Protein AF-A0A0G0Q629-F1 (afdb_monomer)

Organism: NCBI:txid1618574

Solvent-accessible surface area (backbone atoms only — not comparable to full-atom values): 7752 Å² total; per-residue (Å²): 130,82,81,83,61,64,72,61,50,54,53,49,47,52,54,44,34,77,73,65,33,69,76,70,65,54,59,75,70,79,74,66,43,74,67,57,52,52,50,51,54,50,52,52,55,53,52,60,59,58,74,66,66,68,80,55,58,44,82,54,96,92,42,78,39,49,57,88,72,63,66,78,81,70,72,50,45,17,76,84,76,69,43,77,60,83,53,78,76,24,51,65,33,36,73,77,68,41,22,38,50,71,53,35,65,76,65,30,63,99,35,51,71,64,45,52,54,53,48,52,62,60,67,71,70,115

pLDDT: mean 80.69, std 12.81, range [42.25, 95.62]

Structure (mmCIF, N/CA/C/O backbone):
data_AF-A0A0G0Q629-F1
#
_entry.id   AF-A0A0G0Q629-F1
#
loop_
_atom_site.group_PDB
_atom_site.id
_atom_site.type_symbol
_atom_site.label_atom_id
_atom_site.label_alt_id
_atom_site.label_comp_id
_atom_site.label_asym_id
_atom_site.label_entity_id
_atom_site.label_seq_id
_atom_site.pdbx_PDB_ins_code
_atom_site.Cartn_x
_atom_site.Cartn_y
_atom_site.Cartn_z
_atom_site.occupancy
_atom_site.B_iso_or_e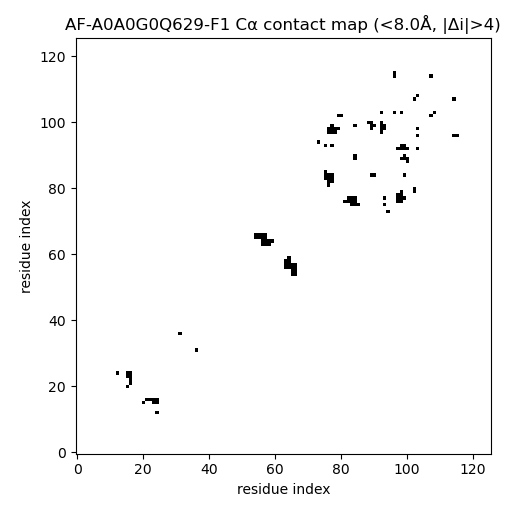quiv
_atom_site.auth_seq_id
_atom_site.auth_comp_id
_atom_site.auth_asym_id
_atom_site.auth_atom_id
_atom_site.pdbx_PDB_model_num
ATOM 1 N N . MET A 1 1 ? -34.263 6.153 24.370 1.00 50.12 1 MET A N 1
ATOM 2 C CA . MET A 1 1 ? -33.612 4.949 23.813 1.00 50.12 1 MET A CA 1
ATOM 3 C C . MET A 1 1 ? -34.471 3.769 24.216 1.00 50.12 1 MET A C 1
ATOM 5 O O . MET A 1 1 ? -34.843 3.713 25.379 1.00 50.12 1 MET A O 1
ATOM 9 N N . THR A 1 2 ? -34.877 2.921 23.276 1.00 72.44 2 THR A N 1
ATOM 10 C CA . THR A 1 2 ? -35.620 1.691 23.589 1.00 72.44 2 THR A CA 1
ATOM 11 C C . THR A 1 2 ? -34.723 0.751 24.381 1.00 72.44 2 THR A C 1
ATOM 13 O O . THR A 1 2 ? -33.539 0.634 24.060 1.00 72.44 2 THR A O 1
ATOM 16 N N . GLU A 1 3 ? -35.268 0.117 25.413 1.00 79.38 3 GLU A N 1
ATOM 17 C CA . GLU A 1 3 ? -34.528 -0.856 26.212 1.00 79.38 3 GLU A CA 1
ATOM 18 C C . GLU A 1 3 ? -34.014 -1.995 25.314 1.00 79.38 3 GLU A C 1
ATOM 20 O O . GLU A 1 3 ? -34.743 -2.454 24.426 1.00 79.38 3 GLU A O 1
ATOM 25 N N . PRO A 1 4 ? -32.750 -2.418 25.477 1.00 78.56 4 PRO A N 1
ATOM 26 C CA . PRO A 1 4 ? -32.212 -3.530 24.714 1.00 78.56 4 PRO A CA 1
ATOM 27 C C . PRO A 1 4 ? -32.903 -4.834 25.127 1.00 78.56 4 PRO A C 1
ATOM 29 O O . PRO A 1 4 ? -32.994 -5.171 26.303 1.00 78.56 4 PRO A O 1
ATOM 32 N N . ASP A 1 5 ? -33.378 -5.573 24.129 1.00 90.38 5 ASP A N 1
ATOM 33 C CA . ASP A 1 5 ? -33.981 -6.892 24.298 1.00 90.38 5 ASP A CA 1
ATOM 34 C C . ASP A 1 5 ? -32.879 -7.950 24.470 1.00 90.38 5 ASP A C 1
ATOM 36 O O . ASP A 1 5 ? -32.214 -8.347 23.505 1.00 90.38 5 ASP A O 1
ATOM 40 N N . TRP A 1 6 ? -32.680 -8.388 25.713 1.00 88.38 6 TRP A N 1
ATOM 41 C CA . TRP A 1 6 ? -31.651 -9.357 26.090 1.00 88.38 6 TRP A CA 1
ATOM 42 C C . TRP A 1 6 ? -31.826 -10.720 25.406 1.00 88.38 6 TRP A C 1
ATOM 44 O O . TRP A 1 6 ? -30.829 -11.351 25.046 1.00 88.38 6 TRP A O 1
ATOM 54 N N . ASP A 1 7 ? -33.065 -11.144 25.129 1.00 92.31 7 ASP A N 1
ATOM 55 C CA . ASP A 1 7 ? -33.341 -12.434 24.485 1.00 92.31 7 ASP A CA 1
ATOM 56 C C . ASP A 1 7 ? -32.889 -12.441 23.021 1.00 92.31 7 ASP A C 1
ATOM 58 O O . ASP A 1 7 ? -32.423 -13.461 22.498 1.00 92.31 7 ASP A O 1
ATOM 62 N N . LYS A 1 8 ? -33.010 -11.300 22.333 1.00 90.19 8 LYS A N 1
ATOM 63 C CA . LYS A 1 8 ? -32.506 -11.150 20.960 1.00 90.19 8 LYS A CA 1
ATOM 64 C C . LYS A 1 8 ? -30.981 -11.160 20.910 1.00 90.19 8 LYS A C 1
ATOM 66 O O . LYS A 1 8 ? -30.421 -11.766 19.996 1.00 90.19 8 LYS A O 1
ATOM 71 N N . ILE A 1 9 ? -30.323 -10.524 21.879 1.00 90.19 9 ILE A N 1
ATOM 72 C CA . ILE A 1 9 ? -28.857 -10.453 21.953 1.00 90.19 9 ILE A CA 1
ATOM 73 C C . ILE A 1 9 ? -28.271 -11.848 22.194 1.00 90.19 9 ILE A C 1
ATOM 75 O O . ILE A 1 9 ? -27.418 -12.285 21.424 1.00 90.19 9 ILE A O 1
ATOM 79 N N . ALA A 1 10 ? -28.805 -12.603 23.158 1.00 91.38 10 ALA A N 1
ATOM 80 C CA . ALA A 1 10 ? -28.335 -13.958 23.451 1.00 91.38 10 ALA A CA 1
ATOM 81 C C . ALA A 1 10 ? -28.495 -14.919 22.254 1.00 91.38 10 ALA A C 1
ATOM 83 O O . ALA A 1 10 ? -27.616 -15.737 21.970 1.00 91.38 10 ALA A O 1
ATOM 84 N N . LYS A 1 11 ? -29.601 -14.805 21.499 1.00 93.94 11 LYS A N 1
ATOM 85 C CA . LYS A 1 11 ? -29.803 -15.575 20.255 1.00 93.94 11 LYS A CA 1
ATOM 86 C C . LYS A 1 11 ? -28.759 -15.234 19.193 1.00 93.94 11 LYS A C 1
ATOM 88 O O . LYS A 1 11 ? -28.281 -16.133 18.502 1.00 93.94 11 LYS A O 1
ATOM 93 N N . LEU A 1 12 ? -28.421 -13.953 19.059 1.00 91.94 12 LEU A N 1
ATOM 94 C CA . LEU A 1 12 ? -27.418 -13.481 18.111 1.00 91.94 12 LEU A CA 1
ATOM 95 C C . LEU A 1 12 ? -26.023 -13.997 18.484 1.00 91.94 12 LEU A C 1
ATOM 97 O O . LEU A 1 12 ? -25.340 -14.552 17.627 1.00 91.94 12 LEU A O 1
ATOM 101 N N . GLU A 1 13 ? -25.627 -13.871 19.752 1.00 90.44 13 GLU A N 1
ATOM 102 C CA . GLU A 1 13 ? -24.339 -14.365 20.254 1.00 90.44 13 GLU A CA 1
ATOM 103 C C . GLU A 1 13 ? -24.196 -15.868 20.010 1.00 90.44 13 GLU A C 1
ATOM 105 O O . GLU A 1 13 ? -23.195 -16.302 19.443 1.00 90.44 13 GLU A O 1
ATOM 110 N N . LYS A 1 14 ? -25.234 -16.660 20.307 1.00 93.50 14 LYS A N 1
ATOM 111 C CA . LYS A 1 14 ? -25.237 -18.101 20.022 1.00 93.50 14 LYS A CA 1
ATOM 112 C C . LYS A 1 14 ? -25.054 -18.407 18.530 1.00 93.50 14 LYS A C 1
ATOM 114 O O . LYS A 1 14 ? -24.231 -19.246 18.174 1.00 93.50 14 LYS A O 1
ATOM 119 N N . ALA A 1 15 ? -25.768 -17.702 17.651 1.00 93.81 15 ALA A N 1
ATOM 120 C CA . ALA A 1 15 ? -25.640 -17.889 16.204 1.00 93.81 15 ALA A CA 1
ATOM 121 C C . ALA A 1 15 ? -24.252 -17.475 15.672 1.00 93.81 15 ALA A C 1
ATOM 123 O O . ALA A 1 15 ? -23.730 -18.096 14.743 1.00 93.81 15 ALA A O 1
ATOM 124 N N . ILE A 1 16 ? -23.643 -16.435 16.251 1.00 91.56 16 ILE A N 1
ATOM 125 C CA . ILE A 1 16 ? -22.278 -15.996 15.928 1.00 91.56 16 ILE A CA 1
ATOM 126 C C . ILE A 1 16 ? -21.259 -17.037 16.407 1.00 91.56 16 ILE A C 1
ATOM 128 O O . ILE A 1 16 ? -20.341 -17.359 15.654 1.00 91.56 16 ILE A O 1
ATOM 132 N N . MET A 1 17 ? -21.458 -17.615 17.597 1.00 93.44 17 MET A N 1
ATOM 133 C CA . MET A 1 17 ? -20.633 -18.704 18.132 1.00 93.44 17 MET A CA 1
ATOM 134 C C . MET A 1 17 ? -20.581 -19.896 17.184 1.00 93.44 17 MET A C 1
ATOM 136 O O . MET A 1 17 ? -19.504 -20.386 16.856 1.00 93.44 17 MET A O 1
ATOM 140 N N . GLU A 1 18 ? -21.752 -20.339 16.726 1.00 93.00 18 GLU A N 1
ATOM 141 C CA . GLU A 1 18 ? -21.898 -21.515 15.867 1.00 93.00 18 GLU A CA 1
ATOM 142 C C . GLU A 1 18 ? -21.264 -21.300 14.482 1.00 93.00 18 GLU A C 1
ATOM 144 O O . GLU A 1 18 ? -20.732 -22.243 13.901 1.00 93.00 18 GLU A O 1
ATOM 149 N N . LYS A 1 19 ? -21.278 -20.066 13.953 1.00 95.31 19 LYS A N 1
ATOM 150 C CA . LYS A 1 19 ? -20.720 -19.744 12.626 1.00 95.31 19 LYS A CA 1
ATOM 151 C C . LYS A 1 19 ? -19.237 -19.377 12.627 1.00 95.31 19 LYS A C 1
ATOM 153 O O . LYS A 1 19 ? -18.531 -19.734 11.688 1.00 95.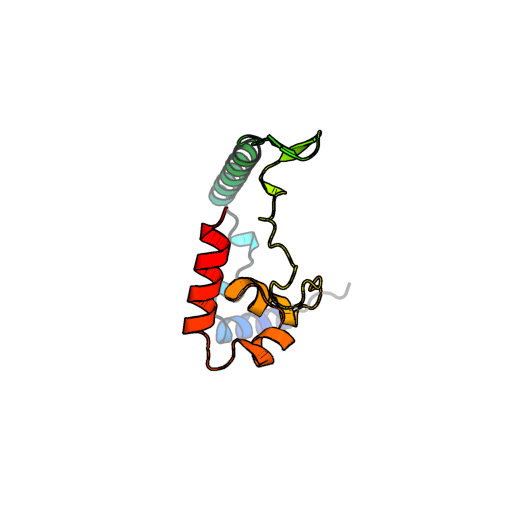31 19 LYS A O 1
ATOM 158 N N . TYR A 1 20 ? -18.786 -18.614 13.621 1.00 91.38 20 TYR A N 1
ATOM 159 C CA . TYR A 1 20 ? -17.478 -17.941 13.617 1.00 91.38 20 TYR A CA 1
ATOM 160 C C . TYR A 1 20 ? -16.588 -18.324 14.810 1.00 91.38 20 TYR A C 1
ATOM 162 O O . TYR A 1 20 ? -15.433 -17.898 14.877 1.00 91.38 20 TYR A O 1
ATOM 170 N N . GLY A 1 21 ? -17.096 -19.151 15.725 1.00 91.31 21 GLY A N 1
ATOM 171 C CA . GLY A 1 21 ? -16.384 -19.610 16.912 1.00 91.31 21 GLY A CA 1
ATOM 172 C C . GLY A 1 21 ? -16.408 -18.613 18.072 1.00 91.31 21 GLY A C 1
ATOM 173 O O . GLY A 1 21 ? -16.846 -17.469 17.956 1.00 91.31 21 GLY A O 1
ATOM 174 N N . GLU A 1 22 ? -15.898 -19.056 19.221 1.00 86.31 22 GLU A N 1
ATOM 175 C CA . GLU A 1 22 ? -15.983 -18.327 20.496 1.00 86.31 22 GLU A CA 1
ATOM 176 C C . GLU A 1 22 ? -15.295 -16.956 20.460 1.00 86.31 22 GLU A C 1
ATOM 178 O O . GLU A 1 22 ? -15.796 -15.993 21.035 1.00 86.31 22 GLU A O 1
ATOM 183 N N . ARG A 1 23 ? -14.188 -16.822 19.712 1.00 86.12 23 ARG A N 1
ATOM 184 C CA . ARG A 1 23 ? -13.444 -15.555 19.583 1.00 86.12 23 ARG A CA 1
ATOM 185 C C . ARG A 1 23 ? -14.284 -14.406 19.021 1.00 86.12 23 ARG A C 1
ATOM 187 O O . ARG A 1 23 ? -13.972 -13.258 19.314 1.00 86.12 23 ARG A O 1
ATOM 194 N N . ALA A 1 24 ? -15.313 -14.701 18.226 1.00 87.56 24 ALA A N 1
ATOM 195 C CA . ALA A 1 24 ? -16.138 -13.692 17.565 1.00 87.56 24 ALA A CA 1
ATOM 196 C C . ALA A 1 24 ? -17.155 -13.012 18.501 1.00 87.56 24 ALA A C 1
ATOM 198 O O . ALA A 1 24 ? -17.657 -11.942 18.169 1.00 87.56 24 ALA A O 1
ATOM 199 N N . ILE A 1 25 ? -17.449 -13.616 19.657 1.00 88.56 25 ILE A N 1
ATOM 200 C CA . ILE A 1 25 ? -18.359 -13.054 20.672 1.00 88.56 25 ILE A CA 1
ATOM 201 C C . ILE A 1 25 ? -17.584 -12.267 21.731 1.00 88.56 25 ILE A C 1
ATOM 203 O O . ILE A 1 25 ? -18.137 -11.382 22.381 1.00 88.56 25 ILE A O 1
ATOM 207 N N . ILE A 1 26 ? -16.298 -12.583 21.923 1.00 88.75 26 ILE A N 1
ATOM 208 C CA . ILE A 1 26 ? -15.470 -11.943 22.945 1.00 88.75 26 ILE A CA 1
ATOM 209 C C . ILE A 1 26 ? -15.427 -10.437 22.694 1.00 88.75 26 ILE A C 1
ATOM 211 O O . ILE A 1 26 ? -15.066 -9.973 21.613 1.00 88.75 26 ILE A O 1
ATOM 215 N N . ASN A 1 27 ? -15.745 -9.664 23.732 1.00 87.62 27 ASN A N 1
ATOM 216 C CA . ASN A 1 27 ? -15.600 -8.220 23.699 1.00 87.62 27 ASN A CA 1
ATOM 217 C C . ASN A 1 27 ? -14.115 -7.866 23.488 1.00 87.62 27 ASN A C 1
ATOM 219 O O . ASN A 1 27 ? -13.295 -8.190 24.344 1.00 87.62 27 ASN A O 1
ATOM 223 N N . PRO A 1 28 ? -13.730 -7.146 22.420 1.00 83.94 28 PRO A N 1
AT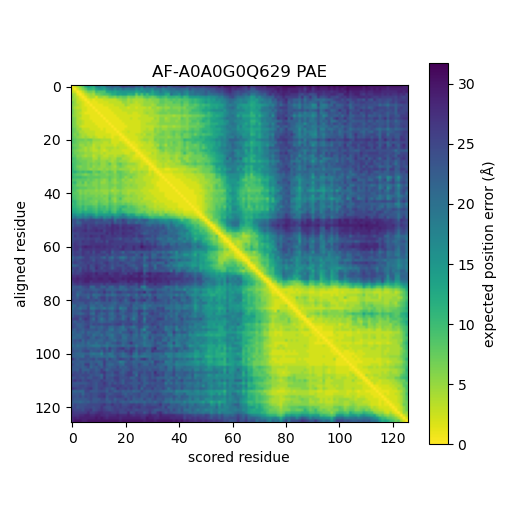OM 224 C CA . PRO A 1 28 ? -12.328 -6.800 22.184 1.00 83.94 28 PRO A CA 1
ATOM 225 C C . PRO A 1 28 ? -11.672 -6.065 23.361 1.00 83.94 28 PRO A C 1
ATOM 227 O O . PRO A 1 28 ? -10.473 -6.216 23.592 1.00 83.94 28 PRO A O 1
ATOM 230 N N . LYS A 1 29 ? -12.462 -5.317 24.148 1.00 84.50 29 LYS A N 1
ATOM 231 C CA . LYS A 1 29 ? -11.985 -4.637 25.359 1.00 84.50 29 LYS A CA 1
ATOM 232 C C . LYS A 1 29 ? -11.630 -5.600 26.488 1.00 84.50 29 LYS A C 1
ATOM 234 O O . LYS A 1 29 ? -10.737 -5.287 27.263 1.00 84.50 29 LYS A O 1
ATOM 239 N N . SER A 1 30 ? -12.284 -6.760 26.591 1.00 86.56 30 SER A N 1
ATOM 240 C CA . SER A 1 30 ? -11.986 -7.726 27.659 1.00 86.56 30 SER A CA 1
ATOM 241 C C . SER A 1 30 ? -10.623 -8.392 27.485 1.00 86.56 30 SER A C 1
ATOM 243 O O . SER A 1 30 ? -10.110 -8.987 28.421 1.00 86.56 30 SER A O 1
ATOM 245 N N . LEU A 1 31 ? -10.035 -8.308 26.288 1.00 86.31 31 LEU A N 1
ATOM 246 C CA . LEU A 1 31 ? -8.693 -8.808 26.000 1.00 86.31 31 LEU A CA 1
ATOM 247 C C . LEU A 1 31 ? -7.595 -7.779 26.303 1.00 86.31 31 LEU A C 1
ATOM 249 O O . LEU A 1 31 ? -6.423 -8.089 26.068 1.00 86.31 31 LEU A O 1
ATOM 253 N N . TRP A 1 32 ? -7.950 -6.570 26.752 1.00 89.81 32 TRP A N 1
ATOM 254 C CA . TRP A 1 32 ? -7.012 -5.506 27.096 1.00 89.81 32 TRP A CA 1
ATOM 255 C C . TRP A 1 32 ? -6.587 -5.622 28.564 1.00 89.81 32 TRP A C 1
ATOM 257 O O . TRP A 1 32 ? -7.279 -5.158 29.465 1.00 89.81 32 TRP A O 1
ATOM 267 N N . ASN A 1 33 ? -5.443 -6.268 28.784 1.00 91.50 33 ASN A N 1
ATOM 268 C CA . ASN A 1 33 ? -4.845 -6.450 30.105 1.00 91.50 33 ASN A CA 1
ATOM 269 C C . ASN A 1 33 ? -3.746 -5.406 30.344 1.00 91.50 33 ASN A C 1
ATOM 271 O O . ASN A 1 33 ? -3.162 -4.888 29.391 1.00 91.50 33 ASN A O 1
ATOM 275 N N . GLU A 1 34 ? -3.380 -5.185 31.607 1.00 92.56 34 GLU A N 1
ATOM 276 C CA . GLU A 1 34 ? -2.307 -4.252 31.992 1.00 92.56 34 GLU A CA 1
ATOM 277 C C . GLU A 1 34 ? -0.961 -4.550 31.305 1.00 92.56 34 GLU A C 1
ATOM 279 O O . GLU A 1 34 ? -0.190 -3.641 31.007 1.00 92.56 34 GLU A O 1
ATOM 284 N N . GLU A 1 35 ? -0.666 -5.822 31.028 1.00 92.62 35 GLU A N 1
ATOM 285 C CA . GLU A 1 35 ? 0.542 -6.234 30.302 1.00 92.62 35 GLU A CA 1
ATOM 286 C C . GLU A 1 35 ? 0.536 -5.734 28.852 1.00 92.62 35 GLU A C 1
ATOM 288 O O . GLU A 1 35 ? 1.508 -5.126 28.407 1.00 92.62 35 GLU A O 1
ATOM 293 N N . LYS A 1 36 ? -0.589 -5.897 28.141 1.00 91.44 36 LYS A N 1
ATOM 294 C CA . LYS A 1 36 ? -0.748 -5.392 26.767 1.00 91.44 36 LYS A CA 1
ATOM 295 C C . LYS A 1 36 ? -0.721 -3.875 26.717 1.00 91.44 36 LYS A C 1
ATOM 297 O O . LYS A 1 36 ? -0.205 -3.303 25.762 1.00 91.44 36 LYS A O 1
ATOM 302 N N . GLU A 1 37 ? -1.248 -3.221 27.748 1.00 93.06 37 GLU A N 1
ATOM 303 C CA . GLU A 1 37 ? -1.167 -1.771 27.865 1.00 93.06 37 GLU A CA 1
ATOM 304 C C . GLU A 1 37 ? 0.285 -1.302 28.005 1.00 93.06 37 GLU A C 1
ATOM 306 O O . GLU A 1 37 ? 0.716 -0.398 27.288 1.00 93.06 37 GLU A O 1
ATOM 311 N N . LYS A 1 38 ? 1.077 -1.963 28.858 1.00 95.62 38 LYS A N 1
ATOM 312 C CA . LYS A 1 38 ? 2.514 -1.681 28.994 1.00 95.62 38 LYS A CA 1
ATOM 313 C C . LYS A 1 38 ? 3.269 -1.927 27.687 1.00 95.62 38 LYS A C 1
ATOM 315 O O . LYS A 1 38 ? 4.083 -1.091 27.295 1.00 95.62 38 LYS A O 1
ATOM 320 N N . GLU A 1 39 ? 2.993 -3.031 26.993 1.00 95.06 39 GLU A N 1
ATOM 321 C CA . GLU A 1 39 ? 3.583 -3.322 25.680 1.00 95.06 39 GLU A CA 1
ATOM 322 C C . GLU A 1 39 ? 3.235 -2.252 24.645 1.00 95.06 39 GLU A C 1
ATOM 324 O O . GLU A 1 39 ? 4.122 -1.752 23.954 1.00 95.06 39 GLU A O 1
ATOM 329 N N . TYR A 1 40 ? 1.967 -1.850 24.574 1.00 92.31 40 TYR A N 1
ATOM 330 C CA . TYR A 1 40 ? 1.505 -0.803 23.670 1.00 92.31 40 TYR A CA 1
ATOM 331 C C . TYR A 1 40 ? 2.202 0.538 23.940 1.00 92.31 40 TYR A C 1
ATOM 333 O O . TYR A 1 40 ? 2.703 1.184 23.017 1.00 92.31 40 TYR A O 1
ATOM 341 N N . LEU A 1 41 ? 2.326 0.933 25.210 1.00 95.12 41 LEU A N 1
ATOM 342 C CA . LEU A 1 41 ? 3.059 2.142 25.595 1.00 95.12 41 LEU A CA 1
ATOM 343 C C . LEU A 1 41 ? 4.544 2.063 25.214 1.00 95.12 41 LEU A C 1
ATOM 345 O O . LEU A 1 41 ? 5.124 3.064 24.786 1.00 95.12 41 LEU A O 1
ATOM 349 N N . ASN A 1 42 ? 5.163 0.889 25.336 1.00 94.00 42 ASN A N 1
ATOM 350 C CA . ASN A 1 42 ? 6.546 0.679 24.910 1.00 94.00 42 ASN A CA 1
ATOM 351 C C . ASN A 1 42 ? 6.695 0.774 23.383 1.00 94.00 42 ASN A C 1
ATOM 353 O O . ASN A 1 42 ? 7.644 1.400 22.911 1.00 94.00 42 ASN A O 1
ATOM 357 N N . GLN A 1 43 ? 5.747 0.231 22.613 1.00 91.50 43 GLN A N 1
ATOM 358 C CA . GLN A 1 43 ? 5.723 0.354 21.150 1.00 91.50 43 GLN A CA 1
ATOM 359 C C . GLN A 1 43 ? 5.607 1.818 20.707 1.00 91.50 43 GLN A C 1
ATOM 361 O O . GLN A 1 43 ? 6.353 2.251 19.829 1.00 91.50 43 GLN A O 1
ATOM 366 N N . ILE A 1 44 ? 4.739 2.606 21.351 1.00 90.50 44 ILE A N 1
ATOM 367 C CA . ILE A 1 44 ? 4.619 4.046 21.070 1.00 90.50 44 ILE A CA 1
ATOM 368 C C . ILE A 1 44 ? 5.943 4.768 21.341 1.00 90.50 44 ILE A C 1
ATOM 370 O O . ILE A 1 44 ? 6.395 5.554 20.508 1.00 90.50 44 ILE A O 1
ATOM 374 N N . LYS A 1 45 ? 6.586 4.497 22.484 1.00 91.12 45 LYS A N 1
ATOM 375 C CA . LYS A 1 45 ? 7.884 5.103 22.826 1.00 91.12 45 LYS A CA 1
ATOM 376 C C . LYS A 1 45 ?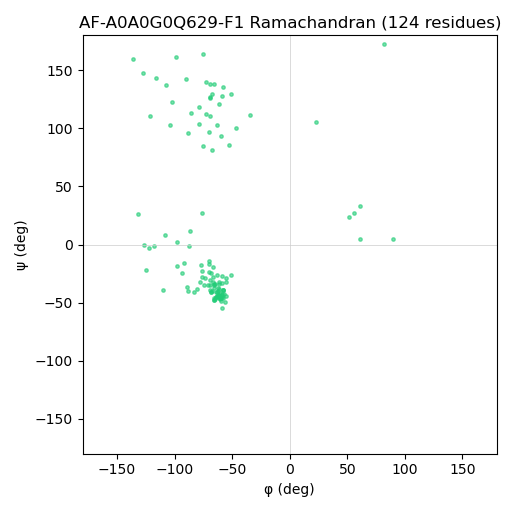 8.963 4.745 21.800 1.00 91.12 45 LYS A C 1
ATOM 378 O O . LYS A 1 45 ? 9.721 5.620 21.392 1.00 91.12 45 LYS A O 1
ATOM 383 N N . ALA A 1 46 ? 9.007 3.492 21.350 1.00 87.19 46 ALA A N 1
ATOM 384 C CA . ALA A 1 46 ? 9.952 3.044 20.329 1.00 87.19 46 ALA A CA 1
ATOM 385 C C . ALA A 1 46 ? 9.726 3.741 18.974 1.00 87.19 46 ALA A C 1
ATOM 387 O O . ALA A 1 46 ? 10.680 4.240 18.378 1.00 87.19 46 ALA A O 1
ATOM 388 N N . LEU A 1 47 ? 8.471 3.845 18.522 1.00 82.88 47 LEU A N 1
ATOM 389 C CA . LEU A 1 47 ? 8.113 4.544 17.280 1.00 82.88 47 LEU A CA 1
ATOM 390 C C . LEU A 1 47 ? 8.422 6.043 17.342 1.00 82.88 47 LEU A C 1
ATOM 392 O O . LEU A 1 47 ? 8.926 6.614 16.375 1.00 82.88 47 LEU A O 1
ATOM 396 N N . SER A 1 48 ? 8.153 6.680 18.485 1.00 77.69 48 SER A N 1
ATOM 397 C CA . SER A 1 48 ? 8.501 8.085 18.708 1.00 77.69 48 SER A CA 1
ATOM 398 C C . SER A 1 48 ? 10.000 8.316 18.524 1.00 77.69 48 SER A C 1
ATOM 400 O O . SER A 1 48 ? 10.393 9.284 17.878 1.00 77.69 48 SER A O 1
ATOM 402 N N . ASN A 1 49 ? 10.834 7.410 19.036 1.00 71.00 49 ASN A N 1
ATOM 403 C CA . ASN A 1 49 ? 12.285 7.521 18.911 1.00 71.00 49 ASN A CA 1
ATOM 404 C C . ASN A 1 49 ? 12.775 7.273 17.471 1.00 71.00 49 ASN A C 1
ATOM 406 O O . ASN A 1 49 ? 13.684 7.964 17.031 1.00 71.00 49 ASN A O 1
ATOM 410 N N . GLN A 1 50 ? 12.135 6.378 16.705 1.00 65.38 50 GLN A N 1
ATOM 411 C CA . GLN A 1 50 ? 12.459 6.136 15.284 1.00 65.38 50 GLN A CA 1
ATOM 412 C C . GLN A 1 50 ? 12.113 7.307 14.352 1.00 65.38 50 GLN A C 1
ATOM 414 O O . GLN A 1 50 ? 12.681 7.444 13.271 1.00 65.38 50 GLN A O 1
ATOM 419 N N . SER A 1 51 ? 11.164 8.168 14.728 1.00 57.59 51 SER A N 1
ATOM 420 C CA . SER A 1 51 ? 10.770 9.304 13.881 1.00 57.59 51 SER A CA 1
ATOM 421 C C . SER A 1 51 ? 11.832 10.410 13.786 1.00 57.59 51 SER A C 1
ATOM 423 O O . SER A 1 51 ? 11.755 11.244 12.883 1.00 57.59 51 SER A O 1
ATOM 425 N N . PHE A 1 52 ? 12.830 10.383 14.676 1.00 52.72 52 PHE A N 1
ATOM 426 C CA . PHE A 1 52 ? 13.938 11.337 14.724 1.00 52.72 52 PHE A CA 1
ATOM 427 C C . PHE A 1 52 ? 15.222 10.829 14.053 1.00 52.72 52 PHE A C 1
ATOM 429 O O . PHE A 1 52 ? 16.221 11.550 14.068 1.00 52.72 52 PHE A O 1
ATOM 436 N N . ASP A 1 53 ? 15.200 9.628 13.461 1.00 51.91 53 ASP A N 1
ATOM 437 C CA . ASP A 1 53 ? 16.318 9.112 12.673 1.00 51.91 53 ASP A CA 1
ATOM 438 C C . ASP A 1 53 ? 16.535 10.018 11.451 1.00 51.91 53 ASP A C 1
ATOM 440 O O . ASP A 1 53 ? 15.757 10.029 10.492 1.00 51.91 53 ASP A O 1
ATOM 444 N N . GLU A 1 54 ? 17.578 10.838 11.591 1.00 56.12 54 GLU A N 1
ATOM 445 C CA . GLU A 1 54 ? 18.283 11.679 10.631 1.00 56.12 54 GLU A CA 1
ATOM 446 C C . GLU A 1 54 ? 17.500 12.074 9.379 1.00 56.12 54 GLU A C 1
ATOM 448 O O . GLU A 1 54 ? 17.364 11.338 8.393 1.00 56.12 54 GLU A O 1
ATOM 453 N N . TYR A 1 55 ? 17.088 13.340 9.384 1.00 56.34 55 TYR A N 1
ATOM 454 C CA . TYR A 1 55 ? 16.872 14.138 8.188 1.00 56.34 55 TYR A CA 1
ATOM 455 C C . TYR A 1 55 ? 18.148 14.073 7.336 1.00 56.34 55 TYR A C 1
ATOM 457 O O . TYR A 1 55 ? 19.032 14.919 7.427 1.00 56.34 55 TYR A O 1
ATOM 465 N N . ASN A 1 56 ? 18.255 13.039 6.508 1.00 57.41 56 ASN A N 1
ATOM 466 C CA . ASN A 1 56 ? 19.190 12.989 5.402 1.00 57.41 56 ASN A CA 1
ATOM 467 C C . ASN A 1 56 ? 18.695 14.048 4.409 1.00 57.41 56 ASN A C 1
ATOM 469 O O . ASN A 1 56 ? 17.874 13.769 3.530 1.00 57.41 56 ASN A O 1
ATOM 473 N N . LEU A 1 57 ? 19.058 15.298 4.696 1.00 64.38 57 LEU A N 1
ATOM 474 C CA . LEU A 1 57 ? 18.731 16.479 3.920 1.00 64.38 57 LEU A CA 1
ATOM 475 C C . LEU A 1 57 ? 19.681 16.497 2.731 1.00 64.38 57 LEU A C 1
ATOM 477 O O . LEU A 1 57 ? 20.895 16.543 2.905 1.00 64.38 57 LEU A O 1
ATOM 481 N N . VAL A 1 58 ? 19.122 16.431 1.533 1.00 64.19 58 VAL A N 1
ATOM 482 C CA . VAL A 1 58 ? 19.876 16.558 0.289 1.00 64.19 58 VAL A CA 1
ATOM 483 C C . VAL A 1 58 ? 19.554 17.919 -0.309 1.00 64.19 58 VAL A C 1
ATOM 485 O O . VAL A 1 58 ? 18.401 18.362 -0.298 1.00 64.19 58 VAL A O 1
ATOM 488 N N . GLU A 1 59 ? 20.581 18.607 -0.800 1.00 62.62 59 GLU A N 1
ATOM 489 C CA . GLU A 1 59 ? 20.415 19.865 -1.521 1.00 62.62 59 GLU A CA 1
ATOM 490 C C . GLU A 1 59 ? 19.837 19.588 -2.912 1.00 62.62 59 GLU A C 1
ATOM 492 O O . GLU A 1 59 ? 20.488 18.993 -3.770 1.00 62.62 59 GLU A O 1
ATOM 497 N N . GLY A 1 60 ? 18.598 20.027 -3.138 1.00 60.94 60 GLY A N 1
ATOM 498 C CA . GLY A 1 60 ? 17.937 19.990 -4.440 1.00 60.94 60 GLY A CA 1
ATOM 499 C C . GLY A 1 60 ? 17.538 21.401 -4.854 1.00 60.94 60 GLY A C 1
ATOM 500 O O . GLY A 1 60 ? 16.661 22.002 -4.239 1.00 60.94 60 GLY A O 1
ATOM 501 N N . GLY A 1 61 ? 18.186 21.957 -5.883 1.00 61.00 61 GLY A N 1
ATOM 502 C CA . GLY A 1 61 ? 17.789 23.245 -6.470 1.00 61.00 61 GLY A CA 1
ATOM 503 C C . GLY A 1 61 ? 17.844 24.449 -5.515 1.00 61.00 61 GLY A C 1
ATOM 504 O O . GLY A 1 61 ? 17.010 25.342 -5.628 1.00 61.00 61 GLY A O 1
ATOM 505 N N . GLY A 1 62 ? 18.794 24.472 -4.570 1.00 70.25 62 GLY A N 1
ATOM 506 C CA . GLY A 1 62 ? 18.995 25.583 -3.624 1.00 70.25 62 GLY A CA 1
ATOM 507 C C . GLY A 1 62 ? 18.209 25.486 -2.309 1.00 70.25 62 GLY A C 1
ATOM 508 O O . GLY A 1 62 ? 18.281 26.407 -1.498 1.00 70.25 62 GLY A O 1
ATOM 509 N N . PHE A 1 63 ? 17.488 24.384 -2.075 1.00 66.19 63 PHE A N 1
ATOM 510 C CA . PHE A 1 63 ? 16.764 24.117 -0.828 1.00 66.19 63 PHE A CA 1
ATOM 511 C C . PHE A 1 63 ? 17.142 22.740 -0.260 1.00 66.19 63 PHE A C 1
ATOM 513 O O . PHE A 1 63 ? 17.422 21.801 -1.007 1.00 66.19 63 PHE A O 1
ATOM 520 N N . LEU A 1 64 ? 17.134 22.617 1.072 1.00 68.50 64 LEU A N 1
ATOM 521 C CA . LEU A 1 64 ? 17.396 21.363 1.784 1.00 68.50 64 LEU A CA 1
ATOM 522 C C . LEU A 1 64 ? 16.095 20.559 1.899 1.00 68.50 64 LEU A C 1
ATOM 524 O O . LEU A 1 64 ? 15.165 20.973 2.595 1.00 68.50 64 LEU A O 1
ATOM 528 N N . LEU A 1 65 ? 16.022 19.414 1.220 1.00 67.00 65 LEU A N 1
ATOM 529 C CA . LEU A 1 65 ? 14.848 18.537 1.214 1.00 67.00 65 LEU A CA 1
ATOM 530 C C . LEU A 1 65 ? 15.182 17.189 1.850 1.00 67.00 65 LEU A C 1
ATOM 532 O O . LEU A 1 65 ? 16.269 16.652 1.668 1.00 67.00 65 LEU A O 1
ATOM 536 N N . SER A 1 66 ? 14.232 16.607 2.585 1.00 67.19 66 SER A N 1
ATOM 537 C CA . SER A 1 66 ? 14.420 15.269 3.156 1.00 67.19 66 SER A CA 1
ATOM 538 C C . SER A 1 66 ? 14.421 14.195 2.062 1.00 67.19 66 SER A C 1
ATOM 540 O O . SER A 1 66 ? 13.544 14.211 1.194 1.00 67.19 66 SER A O 1
ATOM 542 N N . ASN A 1 67 ? 15.322 13.211 2.159 1.00 62.97 67 ASN A N 1
ATOM 543 C CA . ASN A 1 67 ? 15.427 12.079 1.225 1.00 62.97 67 ASN A CA 1
ATOM 544 C C . ASN A 1 67 ? 14.108 11.327 0.964 1.00 62.97 67 ASN A C 1
ATOM 546 O O . ASN A 1 67 ? 13.912 10.766 -0.108 1.00 62.97 67 ASN A O 1
ATOM 550 N N . LYS A 1 68 ? 13.163 11.363 1.910 1.00 63.88 68 LYS A N 1
ATOM 551 C CA . LYS A 1 68 ? 11.838 10.732 1.784 1.00 63.88 68 LYS A CA 1
ATOM 552 C C . LYS A 1 68 ? 10.949 11.371 0.703 1.00 63.88 68 LYS A C 1
ATOM 554 O O . LYS A 1 68 ? 9.983 10.742 0.282 1.00 63.88 68 LYS A O 1
ATOM 559 N N . LEU A 1 69 ? 11.246 12.601 0.272 1.00 59.72 69 LEU A N 1
ATOM 560 C CA . LEU A 1 69 ? 10.497 13.308 -0.777 1.00 59.72 69 LEU A CA 1
ATOM 561 C C . LEU A 1 69 ? 11.074 13.093 -2.180 1.00 59.72 69 LEU A C 1
ATOM 563 O O . LEU A 1 69 ? 10.367 13.330 -3.159 1.00 59.72 69 LEU A O 1
ATOM 567 N N . PHE A 1 70 ? 12.311 12.601 -2.296 1.00 59.09 70 PHE A N 1
ATOM 568 C CA . PHE A 1 70 ? 12.860 12.168 -3.575 1.00 59.09 70 PHE A CA 1
ATOM 569 C C . PHE A 1 70 ? 12.234 10.817 -3.930 1.00 59.09 70 PHE A C 1
ATOM 571 O O . PHE A 1 70 ? 12.770 9.746 -3.652 1.00 59.09 70 PHE A O 1
ATOM 578 N N . THR A 1 71 ? 11.049 10.856 -4.538 1.00 58.69 71 THR A N 1
ATOM 579 C CA . THR A 1 71 ? 10.589 9.704 -5.316 1.00 58.69 71 THR A CA 1
ATOM 580 C C . THR A 1 71 ? 11.502 9.667 -6.527 1.00 58.69 71 THR A C 1
ATOM 582 O O . THR A 1 71 ? 11.445 10.599 -7.318 1.00 58.69 71 THR A O 1
ATOM 585 N N . SER A 1 72 ? 12.382 8.661 -6.616 1.00 58.31 72 SER A N 1
ATOM 586 C CA . SER A 1 72 ? 13.322 8.472 -7.729 1.00 58.31 72 SER A CA 1
ATOM 587 C C . SER A 1 72 ? 12.676 8.925 -9.032 1.00 58.31 72 SER A C 1
ATOM 589 O O . SER A 1 72 ? 11.681 8.317 -9.442 1.00 58.31 72 SER A O 1
ATOM 591 N N . ASP A 1 73 ? 13.177 10.015 -9.612 1.00 56.47 73 ASP A N 1
ATOM 592 C CA . ASP A 1 73 ? 12.580 10.653 -10.776 1.00 56.47 73 ASP A CA 1
ATOM 593 C C . ASP A 1 73 ? 12.551 9.654 -11.931 1.00 56.47 73 ASP A C 1
ATOM 595 O O . ASP A 1 73 ? 13.505 9.478 -12.692 1.00 56.47 73 ASP A O 1
ATOM 599 N N . ILE A 1 74 ? 11.431 8.951 -12.074 1.00 58.50 74 ILE A N 1
ATOM 600 C CA . ILE A 1 74 ? 11.147 8.233 -13.300 1.00 58.50 74 ILE A CA 1
ATOM 601 C C . ILE A 1 74 ? 10.867 9.347 -14.290 1.00 58.50 74 ILE A C 1
ATOM 603 O O . ILE A 1 74 ? 9.760 9.882 -14.310 1.00 58.50 74 ILE A O 1
ATOM 607 N N . ASN A 1 75 ? 11.884 9.730 -15.065 1.00 68.19 75 ASN A N 1
ATOM 608 C CA . ASN A 1 75 ? 11.735 10.602 -16.221 1.00 68.19 75 ASN A CA 1
ATOM 609 C C . ASN A 1 75 ? 10.544 10.085 -17.037 1.00 68.19 75 ASN A C 1
ATOM 611 O O . ASN A 1 75 ? 10.659 9.096 -17.761 1.00 68.19 75 ASN A O 1
ATOM 615 N N . ARG A 1 76 ? 9.372 10.722 -16.892 1.00 77.31 76 ARG A N 1
ATOM 616 C CA . ARG A 1 76 ? 8.109 10.291 -17.526 1.00 77.31 76 ARG A CA 1
ATOM 617 C C . ARG A 1 76 ? 8.074 10.650 -19.009 1.00 77.31 76 ARG A C 1
ATOM 619 O O . ARG A 1 76 ? 7.016 10.893 -19.580 1.00 77.31 76 ARG A O 1
ATOM 626 N N . ILE A 1 77 ? 9.240 10.745 -19.625 1.00 85.56 77 ILE A N 1
ATOM 627 C CA . ILE A 1 77 ? 9.429 11.130 -21.009 1.00 85.56 77 ILE A CA 1
ATOM 628 C C . ILE A 1 77 ? 9.693 9.839 -21.775 1.00 85.56 77 ILE A C 1
ATOM 630 O O . ILE A 1 77 ? 10.606 9.084 -21.450 1.00 85.56 77 ILE A O 1
ATOM 634 N N . CYS A 1 78 ? 8.869 9.566 -22.780 1.00 86.75 78 CYS A N 1
ATOM 635 C CA . CYS A 1 78 ? 9.062 8.406 -23.642 1.00 86.75 78 CYS A CA 1
ATOM 636 C C . CYS A 1 78 ? 10.309 8.596 -24.514 1.00 86.75 78 CYS A C 1
ATOM 638 O O . CYS A 1 78 ? 10.368 9.561 -25.270 1.00 86.75 78 CYS A O 1
ATOM 640 N N . VAL A 1 79 ? 11.244 7.643 -24.502 1.00 87.12 79 VAL A N 1
ATOM 641 C CA . VAL A 1 79 ? 12.490 7.700 -25.301 1.00 87.12 79 VAL A CA 1
ATOM 642 C C . VAL A 1 79 ? 12.232 7.695 -26.817 1.00 87.12 79 VAL A C 1
ATOM 644 O O . VAL A 1 79 ? 13.040 8.187 -27.599 1.00 87.12 79 VAL A O 1
ATOM 647 N N . SER A 1 80 ? 11.106 7.135 -27.264 1.00 86.38 80 SER A N 1
ATOM 648 C CA . SER A 1 80 ? 10.797 7.012 -28.696 1.00 86.38 80 SER A CA 1
ATOM 649 C C . SER A 1 80 ? 10.186 8.275 -29.293 1.00 86.38 80 SER A C 1
ATOM 651 O O . SER A 1 80 ? 10.486 8.625 -30.429 1.00 86.38 80 SER A O 1
ATOM 653 N N . CYS A 1 81 ? 9.276 8.923 -28.562 1.00 88.06 81 CYS A N 1
ATOM 654 C CA . CYS A 1 81 ? 8.505 10.058 -29.073 1.00 88.06 81 CYS A CA 1
ATOM 655 C C . CYS A 1 81 ? 8.747 11.362 -28.304 1.00 88.06 81 CYS A C 1
ATOM 657 O O . CYS A 1 81 ? 8.152 12.376 -28.663 1.00 88.06 81 CYS A O 1
ATOM 659 N N . ASN A 1 82 ? 9.589 11.341 -27.264 1.00 84.81 82 ASN A N 1
ATOM 660 C CA . ASN A 1 82 ? 9.938 12.464 -26.387 1.00 84.81 82 ASN A CA 1
ATOM 661 C C . ASN A 1 82 ? 8.733 13.209 -25.792 1.00 84.81 82 ASN A C 1
ATOM 663 O O . ASN A 1 82 ? 8.834 14.369 -25.397 1.00 84.81 82 ASN A O 1
ATOM 667 N N . LYS A 1 83 ? 7.576 12.544 -25.706 1.00 86.88 83 LYS A N 1
ATOM 668 C CA . LYS A 1 83 ? 6.370 13.093 -25.083 1.00 86.88 83 LYS A CA 1
ATOM 669 C C . LYS A 1 83 ? 6.333 12.744 -23.603 1.00 86.88 83 LYS A C 1
ATOM 671 O O . LYS A 1 83 ? 6.680 11.629 -23.208 1.00 86.88 83 LYS A O 1
ATOM 676 N N . TYR A 1 84 ? 5.853 13.695 -22.808 1.00 84.44 84 TYR A N 1
ATOM 677 C CA . TYR A 1 84 ? 5.537 13.465 -21.407 1.00 84.44 84 TYR A CA 1
ATOM 678 C C . TYR A 1 84 ? 4.320 12.542 -21.287 1.00 84.44 84 TYR A C 1
ATOM 680 O O . TYR A 1 84 ? 3.269 12.788 -21.882 1.00 84.44 84 TYR A O 1
ATOM 688 N N . CYS A 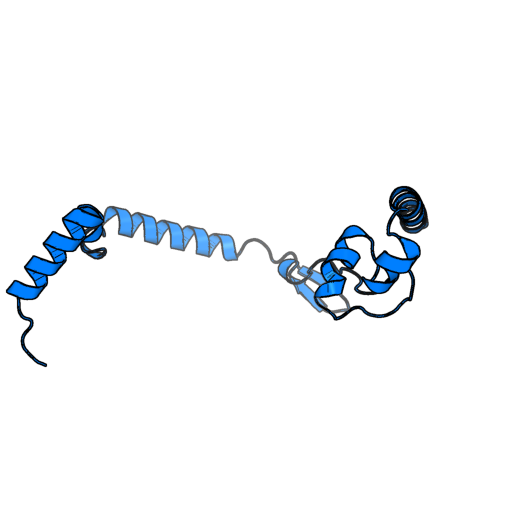1 85 ? 4.471 11.471 -20.521 1.00 79.69 85 CYS A N 1
ATOM 689 C CA . CYS A 1 85 ? 3.483 10.420 -20.361 1.00 79.69 85 CYS A CA 1
ATOM 690 C C . CYS A 1 85 ? 2.792 10.585 -19.004 1.00 79.69 85 CYS A C 1
ATOM 692 O O . CYS A 1 85 ? 3.355 10.269 -17.957 1.00 79.69 85 CYS A O 1
ATOM 694 N N . LEU A 1 86 ? 1.570 11.123 -19.028 1.00 78.62 86 LEU A N 1
ATOM 695 C CA . LEU A 1 86 ? 0.752 11.349 -17.830 1.00 78.62 86 LEU A CA 1
ATOM 696 C C . LEU A 1 86 ? -0.275 10.226 -17.597 1.00 78.62 86 LEU A C 1
ATOM 698 O O . LEU A 1 86 ? -0.807 10.083 -16.495 1.00 78.62 86 LEU A O 1
ATOM 702 N N . ASN A 1 87 ? -0.577 9.427 -18.622 1.00 80.00 87 ASN A N 1
ATOM 703 C CA . ASN A 1 87 ? -1.643 8.436 -18.545 1.00 80.00 87 ASN A CA 1
ATOM 704 C C . ASN A 1 87 ? -1.242 7.247 -17.668 1.00 80.00 87 ASN A C 1
ATOM 706 O O . ASN A 1 87 ? -0.141 6.711 -17.779 1.00 80.00 87 ASN A O 1
ATOM 710 N N . LYS A 1 88 ? -2.188 6.751 -16.859 1.00 78.88 88 LYS A N 1
ATOM 711 C CA . LYS A 1 88 ? -1.966 5.582 -15.988 1.00 78.88 88 LYS A CA 1
ATOM 712 C C . LYS A 1 88 ? -1.559 4.325 -16.765 1.00 78.88 88 LYS A C 1
ATOM 714 O O . LYS A 1 88 ? -0.778 3.535 -16.250 1.00 78.88 88 LYS A O 1
ATOM 719 N N . GLY A 1 89 ? -2.067 4.158 -17.989 1.00 78.56 89 GLY A N 1
ATOM 720 C CA . GLY A 1 89 ? -1.729 3.027 -18.858 1.00 78.56 89 GLY A CA 1
ATOM 721 C C . GLY A 1 89 ? -0.275 3.032 -19.334 1.00 78.56 89 GLY A C 1
ATOM 722 O O . GLY A 1 89 ? 0.302 1.968 -19.524 1.00 78.56 89 GLY A O 1
ATOM 723 N N . ASP A 1 90 ? 0.350 4.208 -19.443 1.00 82.25 90 ASP A N 1
ATOM 724 C CA . ASP A 1 90 ? 1.745 4.325 -19.874 1.00 82.25 90 ASP A CA 1
ATOM 725 C C . ASP A 1 90 ? 2.728 3.942 -18.758 1.00 82.25 90 ASP A C 1
ATOM 727 O O . ASP A 1 90 ? 3.844 3.520 -19.049 1.00 82.25 90 ASP A O 1
ATOM 731 N N . ASN A 1 91 ? 2.320 4.015 -17.484 1.00 82.00 91 ASN A N 1
ATOM 732 C CA . ASN A 1 91 ? 3.204 3.773 -16.337 1.00 82.00 91 ASN A CA 1
ATOM 733 C C . ASN A 1 91 ? 3.861 2.385 -16.355 1.00 82.00 91 ASN A C 1
ATOM 735 O O . ASN A 1 91 ? 5.037 2.263 -16.019 1.00 82.00 91 ASN A O 1
ATOM 739 N N . LEU A 1 92 ? 3.131 1.341 -16.765 1.00 84.06 92 LEU A N 1
ATOM 740 C CA . LEU A 1 92 ? 3.678 -0.017 -16.848 1.00 84.06 92 LEU A CA 1
ATOM 741 C C . LEU A 1 92 ? 4.846 -0.085 -17.847 1.00 84.06 92 LEU A C 1
ATOM 743 O O . LEU A 1 92 ? 5.902 -0.648 -17.553 1.00 84.06 92 LEU A O 1
ATOM 747 N N . TYR A 1 93 ? 4.656 0.520 -19.019 1.00 87.31 93 TYR A N 1
ATOM 748 C CA . TYR A 1 93 ? 5.609 0.485 -20.125 1.00 87.31 93 TYR A CA 1
ATOM 749 C C . TYR A 1 93 ? 6.775 1.453 -19.916 1.00 87.31 93 TYR A C 1
ATOM 751 O O . TYR A 1 93 ? 7.908 1.126 -20.263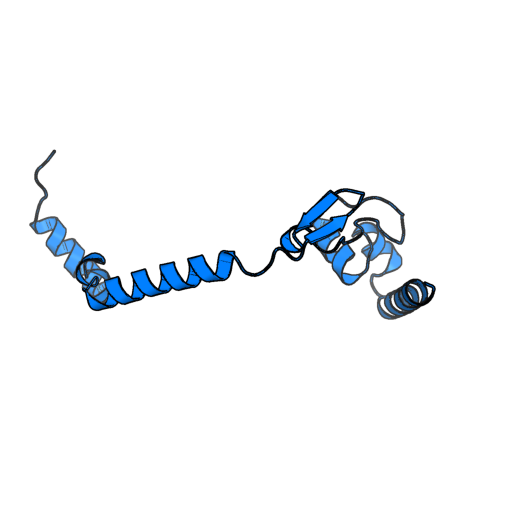 1.00 87.31 93 TYR A O 1
ATOM 759 N N . LEU A 1 94 ? 6.545 2.591 -19.259 1.00 86.81 94 LEU A N 1
ATOM 760 C CA . LEU A 1 94 ? 7.607 3.514 -18.857 1.00 86.81 94 LEU A CA 1
ATOM 761 C C . LEU A 1 94 ? 8.574 2.858 -17.873 1.00 86.81 94 LEU A C 1
ATOM 763 O O . LEU A 1 94 ? 9.785 2.982 -18.044 1.00 86.81 94 LEU A O 1
ATOM 767 N N . ASN A 1 95 ? 8.051 2.122 -16.890 1.00 82.94 95 ASN A N 1
ATOM 768 C CA . ASN A 1 95 ? 8.880 1.477 -15.873 1.00 82.94 95 ASN A CA 1
ATOM 769 C C . ASN A 1 95 ? 9.734 0.344 -16.454 1.00 82.94 95 ASN A C 1
ATOM 771 O O . ASN A 1 95 ? 10.897 0.212 -16.087 1.00 82.94 95 ASN A O 1
ATOM 775 N N . LYS A 1 96 ? 9.176 -0.468 -17.364 1.00 85.44 96 LYS A N 1
ATOM 776 C CA . LYS A 1 96 ? 9.881 -1.634 -17.926 1.00 85.44 96 LYS A CA 1
ATOM 777 C C . LYS A 1 96 ? 10.707 -1.313 -19.177 1.00 85.44 96 LYS A C 1
ATOM 779 O O . LYS A 1 96 ? 11.770 -1.894 -19.366 1.00 85.44 96 LYS A O 1
ATOM 784 N N . PHE A 1 97 ? 10.223 -0.418 -20.037 1.00 86.88 97 PHE A N 1
ATOM 785 C CA . PHE A 1 97 ? 10.764 -0.194 -21.384 1.00 86.88 97 PHE A CA 1
ATOM 786 C C . PHE A 1 97 ? 11.119 1.269 -21.687 1.00 86.88 97 PHE A C 1
ATOM 788 O O . PHE A 1 97 ? 11.574 1.547 -22.799 1.00 86.88 97 PHE A O 1
ATOM 795 N N . ARG A 1 98 ? 10.916 2.200 -20.740 1.00 86.81 98 ARG A N 1
ATOM 796 C CA . ARG A 1 98 ? 11.152 3.651 -20.905 1.00 86.81 98 ARG A CA 1
ATOM 797 C C . ARG A 1 98 ? 10.387 4.273 -22.090 1.00 86.81 98 ARG A C 1
ATOM 799 O O . ARG A 1 98 ? 10.811 5.276 -22.665 1.00 86.81 98 ARG A O 1
ATOM 806 N N . CYS A 1 99 ? 9.247 3.698 -22.475 1.00 88.69 99 CYS A N 1
ATOM 807 C CA . CYS A 1 99 ? 8.418 4.191 -23.577 1.00 88.69 99 CYS A CA 1
ATOM 808 C C . CYS A 1 99 ? 6.920 4.184 -23.227 1.00 88.69 99 CYS A C 1
ATOM 810 O O . CYS A 1 99 ? 6.494 3.508 -22.296 1.00 88.69 99 CYS A O 1
ATOM 812 N N . CYS A 1 100 ? 6.117 4.968 -23.955 1.00 90.69 100 CYS A N 1
ATOM 813 C CA . CYS A 1 100 ? 4.659 4.951 -23.816 1.00 90.69 100 CYS A CA 1
ATOM 814 C C . CYS A 1 100 ? 4.048 3.707 -24.466 1.00 90.69 100 CYS A C 1
ATOM 816 O O . CYS A 1 100 ? 4.672 3.074 -25.323 1.00 90.69 100 CYS A O 1
ATOM 818 N N . PHE A 1 101 ? 2.797 3.403 -24.124 1.00 89.19 101 PHE A N 1
ATOM 819 C CA . PHE A 1 101 ? 2.083 2.235 -24.637 1.00 89.19 101 PHE A CA 1
ATOM 820 C C . PHE A 1 101 ? 2.044 2.186 -26.172 1.00 89.19 101 PHE A C 1
ATOM 822 O O . PHE A 1 101 ? 2.350 1.163 -26.779 1.00 89.19 101 PHE A O 1
ATOM 829 N N . ASN A 1 102 ? 1.763 3.315 -26.823 1.00 89.38 102 ASN A N 1
ATOM 830 C CA . ASN A 1 102 ? 1.703 3.366 -28.286 1.00 89.38 102 ASN A CA 1
ATOM 831 C C . ASN A 1 102 ? 3.053 3.020 -28.929 1.00 89.38 102 ASN A C 1
ATOM 833 O O . ASN A 1 102 ? 3.110 2.321 -29.937 1.00 89.38 102 ASN A O 1
ATOM 837 N N . CYS A 1 103 ? 4.152 3.499 -28.340 1.00 90.00 103 CYS A N 1
ATOM 838 C CA . CYS A 1 103 ? 5.491 3.191 -28.829 1.00 90.00 103 CYS A CA 1
ATOM 839 C C . CYS A 1 103 ? 5.910 1.757 -28.498 1.00 90.00 103 CYS A C 1
ATOM 841 O O . CYS A 1 103 ? 6.674 1.174 -29.266 1.00 90.00 103 CYS A O 1
ATOM 843 N N . TYR A 1 104 ? 5.404 1.185 -27.404 1.00 90.69 104 TYR A N 1
ATOM 844 C CA . TYR A 1 104 ? 5.576 -0.231 -27.103 1.00 90.69 104 TYR A CA 1
ATOM 845 C C . TYR A 1 104 ? 4.997 -1.100 -28.226 1.00 90.69 104 TYR A C 1
ATOM 847 O O . TYR A 1 104 ? 5.739 -1.863 -28.839 1.00 90.69 104 TYR A O 1
ATOM 855 N N . VAL A 1 105 ? 3.727 -0.896 -28.582 1.00 90.50 105 VAL A N 1
ATOM 856 C CA . VAL A 1 105 ? 3.060 -1.647 -29.663 1.00 90.50 105 VAL A CA 1
ATOM 857 C C . VAL A 1 105 ? 3.787 -1.463 -31.003 1.00 90.50 105 VAL A C 1
ATOM 859 O O . VAL A 1 105 ? 4.032 -2.409 -31.741 1.00 90.50 105 VAL A O 1
ATOM 862 N N . GLN A 1 106 ? 4.208 -0.237 -31.326 1.00 88.31 106 GLN A N 1
ATOM 863 C CA . GLN A 1 106 ? 4.828 0.041 -32.626 1.00 88.31 106 GLN A CA 1
ATOM 864 C C . GLN A 1 106 ? 6.264 -0.471 -32.776 1.00 88.31 106 GLN A C 1
ATOM 866 O O . GLN A 1 106 ? 6.668 -0.826 -33.889 1.00 88.31 106 GLN A O 1
ATOM 871 N N . TYR A 1 107 ? 7.064 -0.459 -31.706 1.00 86.88 107 TYR A N 1
ATOM 872 C CA . TYR A 1 107 ? 8.518 -0.649 -31.801 1.00 86.88 107 TYR A CA 1
ATOM 873 C C . TYR A 1 107 ? 9.074 -1.779 -30.930 1.00 86.88 107 TYR A C 1
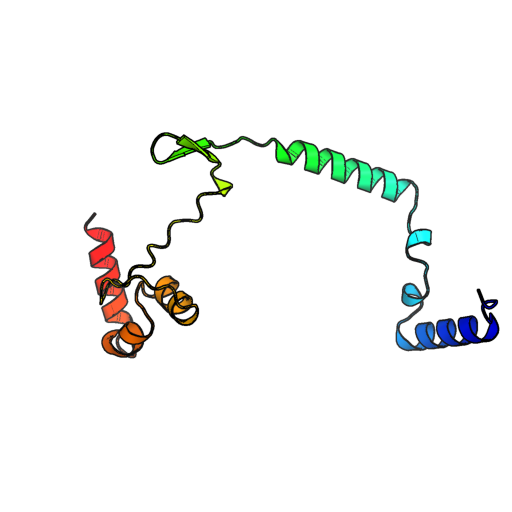ATOM 875 O O . TYR A 1 107 ? 10.163 -2.267 -31.235 1.00 86.88 107 TYR A O 1
ATOM 883 N N . VAL A 1 108 ? 8.364 -2.191 -29.878 1.00 88.38 108 VAL A N 1
ATOM 884 C CA . VAL A 1 108 ? 8.876 -3.108 -28.844 1.00 88.38 108 VAL A CA 1
ATOM 885 C C . VAL A 1 108 ? 8.213 -4.475 -28.909 1.00 88.38 108 VAL A C 1
ATOM 887 O O . VAL A 1 108 ? 8.915 -5.475 -28.760 1.00 88.38 108 VAL A O 1
ATOM 890 N N . GLU A 1 109 ? 6.907 -4.524 -29.174 1.00 88.25 109 GLU A N 1
ATOM 891 C CA . GLU A 1 109 ? 6.169 -5.775 -29.357 1.00 88.25 109 GLU A CA 1
ATOM 892 C C . GLU A 1 109 ? 6.894 -6.658 -30.395 1.00 88.25 109 GLU A C 1
ATOM 894 O O . GLU A 1 109 ? 7.363 -6.180 -31.439 1.00 88.25 109 GLU A O 1
ATOM 899 N N . ASP A 1 110 ? 7.125 -7.917 -30.010 1.00 88.12 110 ASP A N 1
ATOM 900 C CA . ASP A 1 110 ? 7.896 -8.948 -30.727 1.00 88.12 110 ASP A CA 1
ATOM 901 C C . ASP A 1 110 ? 9.388 -8.655 -31.001 1.00 88.12 110 ASP A C 1
ATOM 903 O O . ASP A 1 110 ? 10.081 -9.441 -31.653 1.00 88.12 110 ASP A O 1
ATOM 907 N N . ARG A 1 111 ? 9.938 -7.543 -30.493 1.00 88.94 111 ARG A N 1
ATOM 908 C CA . ARG A 1 111 ? 11.344 -7.120 -30.688 1.00 88.94 111 ARG A CA 1
ATOM 909 C C . ARG A 1 111 ? 12.038 -6.712 -29.386 1.00 88.94 111 ARG A C 1
ATOM 911 O O . ARG A 1 111 ? 13.004 -5.946 -29.403 1.00 88.94 111 ARG A O 1
ATOM 918 N N . GLU A 1 112 ? 11.588 -7.255 -28.258 1.00 87.88 112 GLU A N 1
ATOM 919 C CA . GLU A 1 112 ? 12.036 -6.841 -26.922 1.00 87.88 112 GLU A CA 1
ATOM 920 C C . GLU A 1 112 ? 13.555 -6.972 -26.723 1.00 87.88 112 GLU A C 1
ATOM 922 O O . GLU A 1 112 ? 14.181 -6.078 -26.160 1.00 87.88 112 GLU A O 1
ATOM 927 N N . GLN A 1 113 ? 14.181 -8.036 -27.239 1.00 86.38 113 GLN A N 1
ATOM 928 C CA . GLN A 1 113 ? 15.629 -8.259 -27.097 1.00 86.38 113 GLN A CA 1
ATOM 929 C C . GLN A 1 113 ? 16.455 -7.119 -27.713 1.00 86.38 113 GLN A C 1
ATOM 931 O O . GLN A 1 113 ? 17.309 -6.536 -27.046 1.00 86.38 113 GLN A O 1
ATOM 936 N N . LYS A 1 114 ? 16.126 -6.726 -28.952 1.00 87.62 114 LYS A N 1
ATOM 937 C CA . LYS A 1 114 ? 16.771 -5.598 -29.646 1.00 87.62 114 LYS A CA 1
ATOM 938 C C . LYS A 1 114 ? 16.498 -4.272 -28.940 1.00 87.62 114 LYS A C 1
ATOM 940 O O . LYS A 1 114 ? 17.346 -3.381 -28.933 1.00 87.62 114 LYS A O 1
A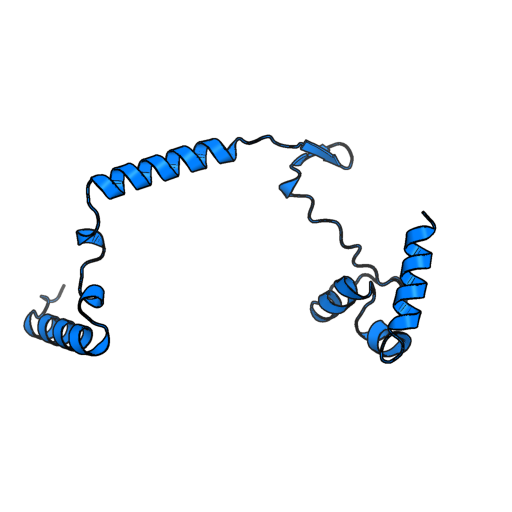TOM 945 N N . TRP A 1 115 ? 15.309 -4.130 -28.354 1.00 90.25 115 TRP A N 1
ATOM 946 C CA . TRP A 1 115 ? 14.947 -2.944 -27.587 1.00 90.25 115 TRP A CA 1
ATOM 947 C C . TRP A 1 115 ? 15.813 -2.793 -26.332 1.00 90.25 115 TRP A C 1
ATOM 949 O O . TRP A 1 115 ? 16.365 -1.720 -26.099 1.00 90.25 115 TRP A O 1
ATOM 959 N N . PHE A 1 116 ? 16.001 -3.867 -25.561 1.00 88.12 116 PHE A N 1
ATOM 960 C CA . PHE A 1 116 ? 16.851 -3.839 -24.369 1.00 88.12 116 PHE A CA 1
ATOM 961 C C . PHE A 1 116 ? 18.328 -3.604 -24.694 1.00 88.12 116 PHE A C 1
ATOM 963 O O . PHE A 1 116 ? 18.991 -2.867 -23.969 1.00 88.12 116 PHE A O 1
ATOM 970 N N . GLU A 1 117 ? 18.847 -4.169 -25.786 1.00 88.94 117 GLU A N 1
ATOM 971 C CA . GLU A 1 117 ? 20.201 -3.852 -26.265 1.00 88.94 117 GLU A CA 1
ATOM 972 C C . GLU A 1 117 ? 20.340 -2.361 -26.591 1.00 88.94 117 GLU A C 1
ATOM 974 O O . GLU A 1 117 ? 21.273 -1.704 -26.127 1.00 88.94 117 GLU A O 1
ATOM 979 N N . LYS A 1 118 ? 19.366 -1.793 -27.313 1.00 85.75 118 LYS A N 1
ATOM 980 C CA . LYS A 1 118 ? 19.332 -0.358 -27.619 1.00 85.75 118 LYS A CA 1
ATOM 981 C C . LYS A 1 118 ? 19.301 0.499 -26.350 1.00 85.75 118 LYS A C 1
ATOM 983 O O . LYS A 1 118 ? 20.015 1.494 -26.293 1.00 85.75 118 LYS A O 1
ATOM 988 N N . LEU A 1 119 ? 18.502 0.127 -25.3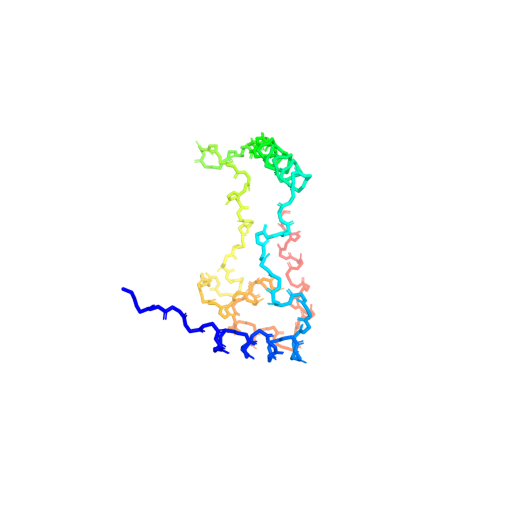49 1.00 84.88 119 LEU A N 1
ATOM 989 C CA . LEU A 1 119 ? 18.434 0.848 -24.074 1.00 84.88 119 LEU A CA 1
ATOM 990 C C . LEU A 1 119 ? 19.769 0.804 -23.320 1.00 84.88 119 LEU A C 1
ATOM 992 O O . LEU A 1 119 ? 20.246 1.850 -22.892 1.00 84.88 119 LEU A O 1
ATOM 996 N N . LYS A 1 120 ? 20.429 -0.358 -23.251 1.00 82.62 120 LYS A N 1
ATOM 997 C CA . LYS A 1 120 ? 21.761 -0.485 -22.629 1.00 82.62 120 LYS A CA 1
ATOM 998 C C . LYS A 1 120 ? 22.801 0.421 -23.290 1.00 82.62 120 LYS A C 1
ATOM 1000 O O . LYS A 1 120 ? 23.628 1.014 -22.608 1.00 82.62 120 LYS A O 1
ATOM 1005 N N . HIS A 1 121 ? 22.754 0.557 -24.615 1.00 80.06 121 HIS A N 1
ATOM 1006 C CA . HIS A 1 121 ? 23.641 1.468 -25.341 1.00 80.06 121 HIS A CA 1
ATOM 1007 C C . HIS A 1 121 ? 23.332 2.954 -25.117 1.00 80.06 121 HIS A C 1
ATOM 1009 O O . HIS A 1 121 ? 24.214 3.783 -25.340 1.00 80.06 121 HIS A O 1
ATOM 1015 N N . LEU A 1 122 ? 22.102 3.300 -24.729 1.00 73.69 122 LEU A N 1
ATOM 1016 C CA . LEU A 1 122 ? 21.717 4.668 -24.377 1.00 73.69 122 LEU A CA 1
ATOM 1017 C C . LEU A 1 122 ? 22.141 5.015 -22.945 1.00 73.69 122 LEU A C 1
ATOM 1019 O O . LEU A 1 122 ? 22.612 6.121 -22.723 1.00 73.69 122 LEU A O 1
ATOM 1023 N N . GLU A 1 123 ? 22.033 4.068 -22.011 1.00 68.56 123 GLU A N 1
ATOM 1024 C CA . GLU A 1 123 ? 22.445 4.245 -20.609 1.00 68.56 123 GLU A CA 1
ATOM 1025 C C . GLU A 1 123 ? 23.976 4.189 -20.427 1.00 68.56 123 GLU A C 1
ATOM 1027 O O . GLU A 1 123 ? 24.513 4.827 -19.535 1.00 68.56 123 GLU A O 1
ATOM 1032 N N . GLY A 1 124 ? 24.706 3.470 -21.289 1.00 60.41 124 GLY A N 1
ATOM 1033 C CA . GLY A 1 124 ? 26.176 3.383 -21.250 1.00 60.41 124 GLY A CA 1
ATOM 1034 C C . GLY A 1 124 ? 26.928 4.485 -22.011 1.00 60.41 124 GLY A C 1
ATOM 1035 O O . GLY A 1 124 ? 28.118 4.323 -22.274 1.00 60.41 124 GLY A O 1
ATOM 1036 N N . LYS A 1 125 ? 26.239 5.546 -22.446 1.00 53.69 125 LYS A N 1
ATOM 1037 C CA . LYS A 1 125 ? 26.827 6.703 -23.150 1.00 53.69 125 LYS A CA 1
ATOM 1038 C C . LYS A 1 125 ? 26.873 7.982 -22.302 1.00 53.69 125 LYS A C 1
ATOM 1040 O O . LYS A 1 125 ? 27.195 9.034 -22.854 1.00 53.69 125 LYS A O 1
ATOM 1045 N N . GLU A 1 126 ? 26.561 7.885 -21.012 1.00 42.25 126 GLU A N 1
ATOM 1046 C CA . GLU A 1 126 ? 26.808 8.941 -20.018 1.00 42.25 126 GLU A CA 1
ATOM 1047 C C . GLU A 1 126 ? 28.216 8.837 -19.423 1.00 42.25 126 GLU A C 1
ATOM 1049 O O . GLU A 1 126 ? 28.654 7.703 -19.115 1.00 42.25 126 GLU A O 1
#

Mean predicted aligned error: 15.15 Å

Sequence (126 aa):
MTEPDWDKIAKLEKAIMEKYGERAIINPKSLWNEEKEKEYLNQIKALSNQSFDEYNLVEGGGFLLSNKLFTSDINRICVSCNKYCLNKGDNLYLNKFRCCFNCYVQYVEDREQKWFEKLKHLEGKE

Secondary structure (DSSP, 8-state):
-PPP-HHHHHHHHHHHHHHH-GGGTS-GGGG--HHHHHHHHHHHHHHHHHTTS---EEEETTEEEEGGG-------B-TTT--B--STTHHHHHHHHSS-HHHIIIIITT-HHHHHHHHHHHHTT-

Radius of gyration: 28.79 Å; Cα contacts (8 Å, |Δi|>4): 69; chains: 1; bounding box: 62×47×65 Å

Foldseek 3Di:
DDDDDPVVVVVVLVVCCVVPNPVRNDDPVVPDDPVVVVVVVVVVVVVVVVVPPDQPFDDDPNDTDRPVPCPPPLVCAAPPPRDRDPDPQQVVCCVVQVHGPVCCVVPCVVPVVVSVVVVVVVVVPD